Protein AF-A0A8T9SRU1-F1 (afdb_monomer)

Secondary structure (DSSP, 8-state):
------EEEEE-TT-----TTHHHHIIIIIHHHHHHTT--EEEEEPPS-HHHHHHHHHHHTT--SSEEEEESSHHHHHHHHHH---PPP--------HHHHHHHHHHHHHHHTT--

Nearest PDB structures (foldseek):
  5u09-assembly1_A  TM=5.546E-01  e=2.556E+00  Homo sapiens
  6kp6-assembly1_A  TM=5.654E-01  e=6.822E+00  Homo sapiens

Mean predicted aligned error: 11.79 Å

Solvent-accessible surface area (backbone atoms only — not comparable to full-atom values): 7035 Å² total; per-residue (Å²): 132,84,86,78,58,42,68,47,79,45,80,30,62,83,52,86,78,81,61,86,61,50,57,59,41,43,61,72,40,54,43,56,50,40,37,74,63,53,29,49,36,33,30,35,29,43,31,81,41,67,69,63,33,53,55,48,48,69,50,57,74,75,52,89,62,39,48,73,45,82,32,90,45,70,66,63,34,49,49,53,66,69,67,56,81,68,75,77,72,83,76,77,89,67,92,74,56,68,66,57,57,53,50,56,50,50,54,51,55,55,60,62,72,69,75,123

Organism: NCBI:txid2932251

Radius of gyration: 15.44 Å; Cα contacts (8 Å, |Δi|>4): 117; chains: 1; bounding box: 40×24×42 Å

pLDDT: mean 72.85, std 15.61, range [37.81, 92.88]

Sequence (116 aa):
MLRRYKRILNDNTNVTKITPEVAPWLANDFLPYLRLLGIEYIAWICSSDMQIQNDTEAVLEKLTSPVVALFDDMATAYEWLSTARFQSPVMLNTPRSITQIITTLKERISSMSGQA

Foldseek 3Di:
DDDQDQEEEAACQPVPDDDPVCLVCVQPPVQVLCVVSNHQEYEYAFYPDPVSRVSNCVRQVPDPPNDYDYDNDDVVSVVCRVPDPDDRDPPPDDDPDVVVSVVVVVVVVVVVVPPD

Structure (mmCIF, N/CA/C/O backbone):
data_AF-A0A8T9SRU1-F1
#
_entry.id   AF-A0A8T9SRU1-F1
#
loop_
_atom_site.group_PDB
_atom_site.id
_atom_site.type_symbol
_atom_site.label_atom_id
_atom_site.label_alt_id
_atom_site.label_comp_id
_atom_site.label_asym_id
_atom_site.label_entity_id
_atom_site.label_seq_id
_atom_site.pdbx_PDB_ins_code
_atom_site.Cartn_x
_atom_site.Cartn_y
_atom_site.Cartn_z
_atom_site.occupancy
_atom_site.B_iso_or_equiv
_atom_site.auth_seq_id
_atom_site.auth_comp_id
_atom_site.auth_asym_id
_atom_site.auth_atom_id
_atom_site.pdbx_PDB_model_num
ATOM 1 N N . MET A 1 1 ? -24.198 -12.302 0.006 1.00 43.44 1 MET A N 1
ATOM 2 C CA . MET A 1 1 ? -23.601 -11.064 0.559 1.00 43.44 1 MET A CA 1
ATOM 3 C C . MET A 1 1 ? -22.146 -11.014 0.102 1.00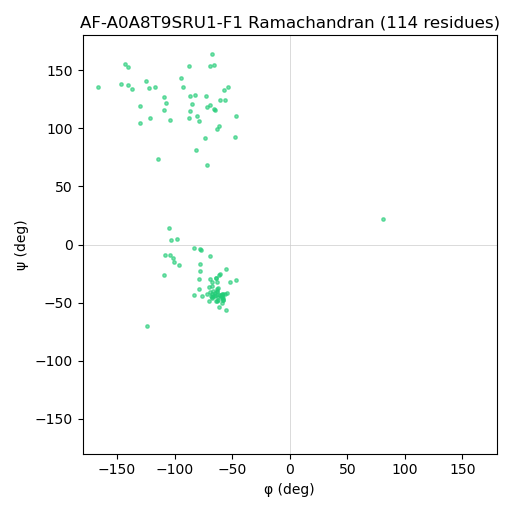 43.44 1 MET A C 1
ATOM 5 O O . MET A 1 1 ? -21.381 -11.874 0.515 1.00 43.44 1 MET A O 1
ATOM 9 N N . LEU A 1 2 ? -21.769 -10.107 -0.803 1.00 51.88 2 LEU A N 1
ATOM 10 C CA . LEU A 1 2 ? -20.359 -9.936 -1.188 1.00 51.88 2 LEU A CA 1
ATOM 11 C C . LEU A 1 2 ? -19.610 -9.324 0.004 1.00 51.88 2 LEU A C 1
ATOM 13 O O . LEU A 1 2 ? -19.989 -8.250 0.474 1.00 51.88 2 LEU A O 1
ATOM 17 N N . ARG A 1 3 ? -18.586 -10.009 0.526 1.00 51.75 3 ARG A N 1
ATOM 18 C CA . ARG A 1 3 ? -17.713 -9.434 1.558 1.00 51.75 3 ARG A CA 1
ATOM 19 C C . ARG A 1 3 ? -16.948 -8.269 0.934 1.00 51.75 3 ARG A C 1
ATOM 21 O O . ARG A 1 3 ? -16.183 -8.466 -0.004 1.00 51.75 3 ARG A O 1
ATOM 28 N N . ARG A 1 4 ? -17.175 -7.056 1.442 1.00 65.19 4 ARG A N 1
ATOM 29 C CA . ARG A 1 4 ? -16.365 -5.883 1.099 1.00 65.19 4 ARG A CA 1
ATOM 30 C C . ARG A 1 4 ? -15.096 -5.922 1.937 1.00 65.19 4 ARG A C 1
ATOM 32 O O . ARG A 1 4 ? -15.152 -5.751 3.153 1.00 65.19 4 ARG A O 1
ATOM 39 N N . TYR A 1 5 ? -13.970 -6.167 1.286 1.00 79.19 5 TYR A N 1
ATOM 40 C CA . TYR A 1 5 ? -12.657 -5.956 1.880 1.00 79.19 5 TYR A CA 1
ATOM 41 C C . TYR A 1 5 ? -12.334 -4.468 1.737 1.00 79.19 5 TYR A C 1
ATOM 43 O O . TYR A 1 5 ? -12.499 -3.920 0.656 1.00 79.19 5 TYR A O 1
ATOM 51 N N . LYS A 1 6 ? -11.947 -3.808 2.832 1.00 86.38 6 LYS A N 1
ATOM 52 C CA . LYS A 1 6 ? -11.601 -2.371 2.851 1.00 86.38 6 LYS A CA 1
ATOM 53 C C . LYS A 1 6 ? -10.103 -2.110 3.016 1.00 86.38 6 LYS A C 1
ATOM 55 O O . LYS A 1 6 ? -9.664 -0.966 2.952 1.00 86.38 6 LYS A O 1
ATOM 60 N N . ARG A 1 7 ? -9.342 -3.165 3.305 1.00 88.62 7 ARG A N 1
ATOM 61 C CA . ARG A 1 7 ? -7.967 -3.117 3.799 1.00 88.62 7 ARG A CA 1
ATOM 62 C C . ARG A 1 7 ? -7.136 -4.164 3.073 1.00 88.62 7 ARG A C 1
ATOM 64 O O . ARG A 1 7 ? -7.592 -5.304 2.972 1.00 88.62 7 ARG A O 1
ATOM 71 N N . ILE A 1 8 ? -5.953 -3.781 2.610 1.00 91.50 8 ILE A N 1
ATOM 72 C CA . ILE A 1 8 ? -4.962 -4.675 2.004 1.00 91.50 8 ILE A CA 1
ATOM 73 C C . ILE A 1 8 ? -3.647 -4.532 2.760 1.00 91.50 8 ILE A C 1
ATOM 75 O O . ILE A 1 8 ? -3.259 -3.426 3.123 1.00 91.50 8 ILE A O 1
ATOM 79 N N . LEU A 1 9 ? -2.972 -5.657 2.966 1.00 92.88 9 LEU A N 1
ATOM 80 C CA . LEU A 1 9 ? -1.558 -5.696 3.305 1.00 92.88 9 LEU A CA 1
ATOM 81 C C . LEU A 1 9 ? -0.816 -6.200 2.068 1.00 92.88 9 LEU A C 1
ATOM 83 O O . LEU A 1 9 ? -1.142 -7.276 1.566 1.00 92.88 9 LEU A O 1
ATOM 87 N N . ASN A 1 10 ? 0.118 -5.405 1.560 1.00 91.62 10 ASN A N 1
ATOM 88 C CA . ASN A 1 10 ? 0.984 -5.756 0.446 1.00 91.62 10 ASN A CA 1
ATOM 89 C C . ASN A 1 10 ? 2.405 -5.958 0.973 1.00 91.62 10 ASN A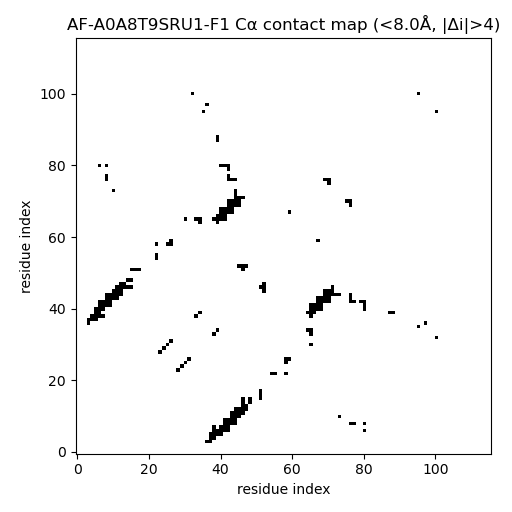 C 1
ATOM 91 O O . ASN A 1 10 ? 2.998 -5.006 1.470 1.00 91.62 10 ASN A O 1
ATOM 95 N N . ASP A 1 11 ? 2.928 -7.177 0.880 1.00 91.31 11 ASP A N 1
ATOM 96 C CA . ASP A 1 11 ? 4.275 -7.518 1.335 1.00 91.31 11 ASP A CA 1
ATOM 97 C C . ASP A 1 11 ? 5.222 -7.661 0.139 1.00 91.31 11 ASP A C 1
ATOM 99 O O . ASP A 1 11 ? 5.141 -8.641 -0.604 1.00 91.31 11 ASP A O 1
ATOM 103 N N . ASN A 1 12 ? 6.118 -6.684 -0.043 1.00 88.94 12 ASN A N 1
ATOM 104 C CA . ASN A 1 12 ? 7.113 -6.697 -1.115 1.00 88.94 12 ASN A CA 1
ATOM 105 C C . ASN A 1 12 ? 8.527 -7.035 -0.635 1.00 88.94 12 ASN A C 1
ATOM 107 O O . ASN A 1 12 ? 9.472 -6.854 -1.401 1.00 88.94 12 ASN A O 1
ATOM 111 N N . THR A 1 13 ? 8.700 -7.562 0.580 1.00 87.56 13 THR A N 1
ATOM 112 C CA . THR A 1 13 ? 10.025 -7.904 1.138 1.00 87.56 13 THR A CA 1
ATOM 113 C C . THR A 1 13 ? 10.866 -8.790 0.213 1.00 87.56 13 THR A C 1
ATOM 115 O O . THR A 1 13 ? 12.088 -8.659 0.168 1.00 87.56 13 THR A O 1
ATOM 118 N N . ASN A 1 14 ? 10.208 -9.658 -0.565 1.00 85.62 14 ASN A N 1
ATOM 119 C CA . ASN A 1 14 ? 10.837 -10.595 -1.501 1.00 85.62 14 ASN A CA 1
ATOM 120 C C . ASN A 1 14 ? 10.862 -10.110 -2.965 1.00 85.62 14 ASN A C 1
ATOM 122 O O . ASN A 1 14 ? 11.271 -10.856 -3.860 1.00 85.62 14 ASN A O 1
ATOM 126 N N . VAL A 1 15 ? 10.417 -8.883 -3.245 1.00 83.44 15 VAL A N 1
ATOM 127 C CA . VAL A 1 15 ? 10.458 -8.307 -4.595 1.00 83.44 15 VAL A CA 1
ATOM 128 C C . VAL A 1 15 ? 11.876 -7.829 -4.878 1.00 83.44 15 VAL A C 1
ATOM 130 O O . VAL A 1 15 ? 12.322 -6.820 -4.349 1.00 83.44 15 VAL A O 1
ATOM 133 N N . THR A 1 16 ? 12.586 -8.565 -5.727 1.00 78.44 16 THR A N 1
ATOM 134 C CA . THR A 1 16 ? 14.007 -8.320 -6.042 1.00 78.44 16 THR A CA 1
ATOM 135 C C . THR A 1 16 ? 14.235 -7.658 -7.396 1.00 78.44 16 THR A C 1
ATOM 137 O O . THR A 1 16 ? 15.361 -7.295 -7.724 1.00 78.44 16 THR A O 1
ATOM 140 N N . LYS A 1 17 ? 13.189 -7.540 -8.221 1.00 73.62 17 LYS A N 1
ATOM 141 C CA . LYS A 1 17 ? 13.241 -6.887 -9.532 1.00 73.62 17 LYS A CA 1
ATOM 142 C C . LYS A 1 17 ? 11.915 -6.213 -9.827 1.00 73.62 17 LYS A C 1
ATOM 144 O O . LYS A 1 17 ? 10.858 -6.807 -9.624 1.00 73.62 17 LYS A O 1
ATOM 149 N N . ILE A 1 18 ? 11.999 -5.011 -10.376 1.00 73.00 18 ILE A N 1
ATOM 150 C CA . ILE A 1 18 ? 10.871 -4.279 -10.931 1.00 73.00 18 ILE A CA 1
ATOM 151 C C . ILE A 1 18 ? 11.182 -3.967 -12.390 1.00 73.00 18 ILE A C 1
ATOM 153 O O . ILE A 1 18 ? 12.294 -3.561 -12.723 1.00 73.00 18 ILE A O 1
ATOM 157 N N . THR A 1 19 ? 10.208 -4.193 -13.268 1.00 78.25 19 THR A N 1
ATOM 158 C CA . THR A 1 19 ? 10.306 -3.746 -14.655 1.00 78.25 19 THR A CA 1
ATOM 159 C C . THR A 1 19 ? 9.788 -2.306 -14.769 1.00 78.25 19 THR A C 1
ATOM 161 O O . THR A 1 19 ? 8.948 -1.898 -13.958 1.00 78.25 19 THR A O 1
ATOM 164 N N . PRO A 1 20 ? 10.249 -1.515 -15.753 1.00 74.25 20 PRO A N 1
ATOM 165 C CA . PRO A 1 20 ? 9.827 -0.120 -15.917 1.00 74.25 20 PRO A CA 1
ATOM 166 C C . PRO A 1 20 ? 8.305 0.076 -16.023 1.00 74.25 20 PRO A C 1
ATOM 168 O O . PRO A 1 20 ? 7.799 1.165 -15.763 1.00 74.25 20 PRO A O 1
ATOM 171 N N . GLU A 1 21 ? 7.561 -0.969 -16.383 1.00 79.75 21 GLU A N 1
ATOM 172 C CA . GLU A 1 21 ? 6.108 -0.958 -16.544 1.00 79.75 21 GLU A CA 1
ATOM 173 C C . GLU A 1 21 ? 5.347 -1.021 -15.212 1.00 79.75 21 GLU A C 1
ATOM 175 O O . GLU A 1 21 ? 4.167 -0.670 -15.174 1.00 79.75 21 GLU A O 1
ATOM 180 N N . VAL A 1 22 ? 5.995 -1.420 -14.111 1.00 80.06 22 VAL A N 1
ATOM 181 C CA . VAL A 1 22 ? 5.329 -1.571 -12.807 1.00 80.06 22 VAL A CA 1
ATOM 182 C C . VAL A 1 22 ? 4.884 -0.230 -12.246 1.00 80.06 22 VAL A C 1
ATOM 184 O O . VAL A 1 22 ? 3.763 -0.141 -11.761 1.00 80.06 22 VAL A O 1
ATOM 187 N N . ALA A 1 23 ? 5.700 0.823 -12.332 1.00 76.56 23 ALA A N 1
ATOM 188 C CA . ALA A 1 23 ? 5.310 2.144 -11.837 1.00 76.56 23 ALA A CA 1
ATOM 189 C C . ALA A 1 23 ? 4.093 2.720 -12.606 1.00 76.56 23 ALA A C 1
ATOM 191 O O . ALA A 1 23 ? 3.108 3.104 -11.964 1.00 76.56 23 ALA A O 1
ATOM 192 N N . PRO A 1 24 ? 4.069 2.713 -13.958 1.00 79.00 24 PRO A N 1
ATOM 193 C CA . PRO A 1 24 ? 2.883 3.061 -14.739 1.00 79.00 24 PRO A CA 1
ATOM 194 C C . PRO A 1 24 ? 1.662 2.186 -14.441 1.00 79.00 24 PRO A C 1
ATOM 196 O O . PRO A 1 24 ? 0.558 2.718 -14.327 1.00 79.00 24 PRO A O 1
ATOM 199 N N . TRP A 1 25 ? 1.836 0.870 -14.310 1.00 84.69 25 TRP A N 1
ATOM 200 C CA . TRP A 1 25 ? 0.750 -0.054 -13.976 1.00 84.69 25 TRP A CA 1
ATOM 201 C C . TRP A 1 25 ? 0.189 0.210 -12.574 1.00 84.69 25 TRP A C 1
ATOM 203 O O . TRP A 1 25 ? -1.025 0.269 -12.379 1.00 84.69 25 TRP A O 1
ATOM 213 N N . LEU A 1 26 ? 1.065 0.428 -11.595 1.00 83.31 26 LEU A N 1
ATOM 214 C CA . LEU A 1 26 ? 0.686 0.709 -10.219 1.00 83.31 26 LEU A CA 1
ATOM 215 C C . LEU A 1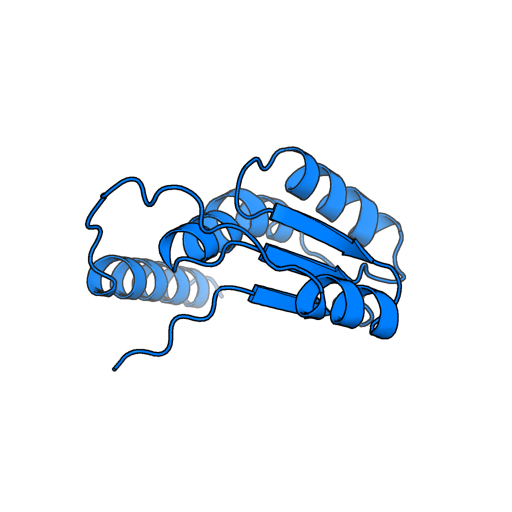 26 ? -0.194 1.964 -10.170 1.00 83.31 26 LEU A C 1
ATOM 217 O O . LEU A 1 26 ? -1.308 1.919 -9.641 1.00 83.31 26 LEU A O 1
ATOM 221 N N . ALA A 1 27 ? 0.273 3.044 -10.805 1.00 80.00 27 ALA A N 1
ATOM 222 C CA . ALA A 1 27 ? -0.383 4.347 -10.825 1.00 80.00 27 ALA A CA 1
ATOM 223 C C . ALA A 1 27 ? -1.708 4.369 -11.604 1.00 80.00 27 ALA A C 1
ATOM 225 O O . ALA A 1 27 ? -2.691 4.946 -11.138 1.00 80.00 27 ALA A O 1
ATOM 226 N N . ASN A 1 28 ? -1.735 3.780 -12.803 1.00 82.12 28 ASN A N 1
ATOM 227 C CA . ASN A 1 28 ? -2.846 3.958 -13.743 1.00 82.12 28 ASN A CA 1
ATOM 228 C C . ASN A 1 28 ? -3.886 2.838 -13.683 1.00 82.12 28 ASN A C 1
ATOM 230 O O . ASN A 1 28 ? -5.008 3.025 -14.155 1.00 82.12 28 ASN A O 1
ATOM 234 N N . ASP A 1 29 ? -3.530 1.695 -13.100 1.00 85.12 29 ASP A N 1
ATOM 235 C CA . ASP A 1 29 ? -4.380 0.514 -13.068 1.00 85.12 29 ASP A CA 1
ATOM 236 C C . ASP A 1 29 ? -4.623 0.042 -11.643 1.00 85.12 29 ASP A C 1
ATOM 238 O O . ASP A 1 29 ? -5.734 0.189 -11.129 1.00 85.12 29 ASP A O 1
ATOM 242 N N . PHE A 1 30 ? -3.598 -0.502 -10.986 1.00 84.75 30 PHE A N 1
ATOM 243 C CA . PHE A 1 30 ? -3.770 -1.222 -9.725 1.00 84.75 30 PHE A CA 1
ATOM 244 C C . PHE A 1 30 ? -4.487 -0.375 -8.668 1.00 84.75 30 PHE A C 1
ATOM 246 O O . PHE A 1 30 ? -5.554 -0.754 -8.181 1.00 84.75 30 PHE A O 1
ATOM 253 N N . LEU A 1 31 ? -3.954 0.806 -8.360 1.00 83.81 31 LEU A N 1
ATOM 254 C CA . LEU A 1 31 ? -4.494 1.670 -7.310 1.00 83.81 31 LEU A CA 1
ATOM 255 C C . LEU A 1 31 ? -5.880 2.242 -7.658 1.00 83.81 31 LEU A C 1
ATOM 257 O O . LEU A 1 31 ? -6.780 2.151 -6.811 1.00 83.81 31 LEU A O 1
ATOM 261 N N . PRO A 1 32 ? -6.127 2.749 -8.887 1.00 83.50 32 PRO A N 1
ATOM 262 C CA . PRO A 1 32 ? -7.474 3.105 -9.323 1.00 83.50 32 PRO A CA 1
ATOM 263 C C . PRO A 1 32 ? -8.495 1.969 -9.187 1.00 83.50 32 PRO A C 1
ATOM 265 O O . PRO A 1 32 ? -9.617 2.214 -8.735 1.00 83.50 32 PRO A O 1
ATOM 268 N N . TYR A 1 33 ? -8.136 0.725 -9.525 1.00 84.38 33 TYR A N 1
ATOM 269 C CA . TYR A 1 33 ? -9.056 -0.408 -9.391 1.00 84.38 33 TYR A CA 1
ATOM 270 C C . TYR A 1 33 ? -9.338 -0.761 -7.932 1.00 84.38 33 TYR A C 1
ATOM 272 O O . TYR A 1 33 ? -10.497 -1.003 -7.587 1.00 84.38 33 TYR A O 1
ATOM 280 N N . LEU A 1 34 ? -8.328 -0.737 -7.057 1.00 85.38 34 LEU A N 1
ATOM 281 C CA . LEU A 1 34 ? -8.535 -0.963 -5.625 1.00 85.38 34 LEU A CA 1
ATOM 282 C C . LEU A 1 34 ? -9.520 0.055 -5.036 1.00 85.38 34 LEU A C 1
ATOM 284 O O . LEU A 1 34 ? -10.449 -0.326 -4.320 1.00 85.38 34 LEU A O 1
ATOM 288 N N . ARG A 1 35 ? -9.397 1.330 -5.421 1.00 81.75 35 ARG A N 1
ATOM 289 C CA . ARG A 1 35 ? -10.352 2.376 -5.034 1.00 81.75 35 ARG A CA 1
ATOM 290 C C . ARG A 1 35 ? -11.777 2.055 -5.495 1.00 81.75 35 ARG A C 1
ATOM 292 O O . ARG A 1 35 ? -12.715 2.172 -4.710 1.00 81.75 35 ARG A O 1
ATOM 299 N N . LEU A 1 36 ? -11.957 1.632 -6.749 1.00 81.38 36 LEU A N 1
ATOM 300 C CA . LEU A 1 36 ? -13.277 1.280 -7.295 1.00 81.38 36 LEU A CA 1
ATOM 301 C C . LEU A 1 36 ? -13.919 0.076 -6.588 1.00 81.38 36 LEU A C 1
ATOM 303 O O . LEU A 1 36 ? -15.144 -0.007 -6.503 1.00 81.38 36 LEU A O 1
ATOM 307 N N . LEU A 1 37 ? -13.107 -0.839 -6.055 1.00 81.88 37 LEU A N 1
ATOM 308 C CA . LEU A 1 37 ? -13.571 -1.982 -5.264 1.00 81.88 37 LEU A CA 1
ATOM 309 C C . LEU A 1 37 ? -13.938 -1.612 -3.815 1.00 81.88 37 LEU A C 1
ATOM 311 O O . LEU A 1 37 ? -14.458 -2.456 -3.082 1.00 81.88 37 LEU A O 1
ATOM 315 N N . GLY A 1 38 ? -13.726 -0.356 -3.408 1.00 82.88 38 GLY A N 1
ATOM 316 C CA . GLY A 1 38 ? -13.995 0.120 -2.052 1.00 82.88 38 GLY A CA 1
ATOM 317 C C . GLY A 1 38 ? -12.886 -0.219 -1.057 1.00 82.88 38 GLY A C 1
ATOM 318 O O . GLY A 1 38 ? -13.145 -0.269 0.146 1.00 82.88 38 GLY A O 1
ATOM 319 N N . ILE A 1 39 ? -11.668 -0.467 -1.547 1.00 87.06 39 ILE A N 1
ATOM 320 C CA . ILE A 1 39 ? -10.474 -0.515 -0.705 1.00 87.06 39 ILE A CA 1
ATOM 321 C C . ILE A 1 39 ? -10.147 0.916 -0.308 1.00 87.06 39 ILE A C 1
ATOM 323 O O . ILE A 1 39 ? -10.052 1.806 -1.151 1.00 87.06 39 ILE A O 1
ATOM 327 N N . GLU A 1 40 ? -9.998 1.129 0.988 1.00 85.88 40 GLU A N 1
ATOM 328 C CA . GLU A 1 40 ? -9.769 2.448 1.562 1.00 85.88 40 GLU A CA 1
ATOM 329 C C . GLU A 1 40 ? -8.327 2.564 2.086 1.00 85.88 40 GLU A C 1
ATOM 331 O O . GLU A 1 40 ? -7.777 3.665 2.082 1.00 85.88 40 GLU A O 1
ATOM 336 N N . TYR A 1 41 ? -7.696 1.436 2.458 1.00 88.06 41 TYR A N 1
ATOM 337 C CA . TYR A 1 41 ? -6.391 1.411 3.128 1.00 88.06 41 TYR A CA 1
ATOM 338 C C . TYR A 1 41 ? -5.481 0.300 2.638 1.00 88.06 41 TYR A C 1
ATOM 340 O O . TYR A 1 41 ? -5.908 -0.851 2.492 1.00 88.06 41 TYR A O 1
ATOM 348 N N . ILE A 1 42 ? -4.214 0.646 2.452 1.00 91.12 42 ILE A N 1
ATOM 349 C CA . ILE A 1 42 ? -3.160 -0.280 2.062 1.00 91.12 42 ILE A CA 1
ATOM 350 C C . ILE A 1 42 ? -1.982 -0.085 3.013 1.00 91.12 42 ILE A C 1
ATOM 352 O O . ILE A 1 42 ? -1.415 1.003 3.068 1.00 91.12 42 ILE A O 1
ATOM 356 N N . ALA A 1 43 ? -1.616 -1.130 3.752 1.00 92.50 43 ALA A N 1
ATOM 357 C CA . ALA A 1 43 ? -0.282 -1.205 4.334 1.00 92.50 43 ALA A CA 1
ATOM 358 C C . ALA A 1 43 ? 0.652 -1.826 3.304 1.00 92.50 43 ALA A C 1
ATOM 360 O O . ALA A 1 43 ? 0.344 -2.880 2.748 1.00 92.50 43 ALA A O 1
ATOM 361 N N . TRP A 1 44 ? 1.760 -1.156 3.039 1.00 91.69 44 TRP A N 1
ATOM 362 C CA . TRP A 1 44 ? 2.707 -1.518 2.005 1.00 91.69 44 TRP A CA 1
ATOM 363 C C . TRP A 1 44 ? 4.067 -1.751 2.645 1.00 91.69 44 TRP A C 1
ATOM 365 O O . TRP A 1 44 ? 4.708 -0.808 3.095 1.00 91.69 44 TRP A O 1
ATOM 375 N N . ILE A 1 45 ? 4.494 -3.007 2.706 1.00 91.31 45 ILE A N 1
ATOM 376 C CA . ILE A 1 45 ? 5.818 -3.358 3.207 1.00 91.31 45 ILE A CA 1
ATOM 377 C C . ILE A 1 45 ? 6.794 -3.220 2.044 1.00 91.31 45 ILE A C 1
ATOM 379 O O . ILE A 1 45 ? 6.600 -3.836 0.988 1.00 91.31 45 ILE A O 1
ATOM 383 N N . CYS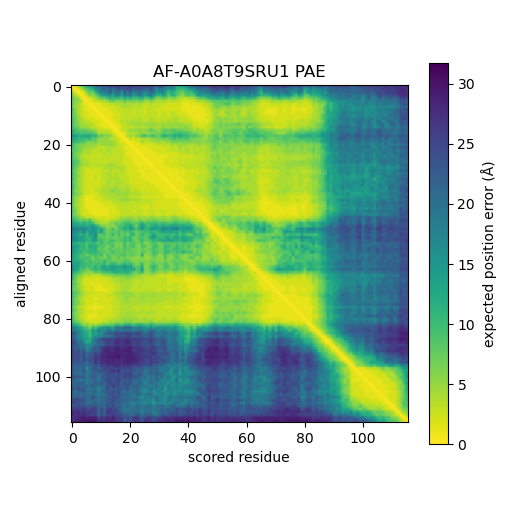 A 1 46 ? 7.788 -2.356 2.216 1.00 85.81 46 CYS A N 1
ATOM 384 C CA . CYS A 1 46 ? 8.792 -2.055 1.210 1.00 85.81 46 CYS A CA 1
ATOM 385 C C . CYS A 1 46 ? 9.678 -3.271 0.919 1.00 85.81 46 CYS A C 1
ATOM 387 O O . CYS A 1 46 ? 9.841 -4.178 1.738 1.00 85.81 46 CYS A O 1
ATOM 389 N N . SER A 1 47 ? 10.243 -3.296 -0.288 1.00 82.06 47 SER A N 1
ATOM 390 C CA . SER A 1 47 ? 11.329 -4.228 -0.578 1.00 82.06 47 SER A CA 1
ATOM 391 C C . SER A 1 47 ? 12.582 -3.809 0.188 1.00 82.06 47 SER A C 1
ATOM 393 O O . SER A 1 47 ? 12.793 -2.628 0.446 1.00 82.06 47 SER A O 1
ATOM 395 N N . SER A 1 48 ? 13.446 -4.778 0.483 1.00 77.69 48 SER A N 1
ATOM 396 C CA . SER A 1 48 ? 14.799 -4.513 0.988 1.00 77.69 48 SER A CA 1
ATOM 397 C C . SER A 1 48 ? 15.725 -3.877 -0.062 1.00 77.69 48 SER A C 1
ATOM 399 O O . SER A 1 48 ? 16.820 -3.425 0.273 1.00 77.69 48 SER A O 1
ATOM 401 N N . ASP A 1 49 ? 15.300 -3.826 -1.328 1.00 73.25 49 ASP A N 1
ATOM 402 C CA . ASP A 1 49 ? 16.000 -3.138 -2.410 1.00 73.25 49 ASP A CA 1
ATOM 403 C C . ASP A 1 49 ? 15.602 -1.648 -2.473 1.00 73.25 49 ASP A C 1
ATOM 405 O O . ASP A 1 49 ? 14.461 -1.295 -2.788 1.00 73.25 49 ASP A O 1
ATOM 409 N N . MET A 1 50 ? 16.572 -0.764 -2.206 1.00 62.28 50 MET A N 1
ATOM 410 C CA . MET A 1 50 ? 16.365 0.691 -2.150 1.00 62.28 50 MET A CA 1
ATOM 411 C C . MET A 1 50 ? 15.937 1.314 -3.486 1.00 62.28 50 MET A C 1
ATOM 413 O O . MET A 1 50 ? 15.250 2.335 -3.490 1.00 62.28 50 MET A O 1
ATOM 417 N N . GLN A 1 51 ? 16.331 0.741 -4.628 1.00 60.44 51 GLN A N 1
ATOM 418 C CA . GLN A 1 51 ? 15.929 1.273 -5.934 1.00 60.44 51 GLN A CA 1
ATOM 419 C C . GLN A 1 51 ? 14.442 0.994 -6.176 1.00 60.44 51 GLN A C 1
ATOM 421 O O . GLN A 1 51 ? 13.692 1.874 -6.594 1.00 60.44 51 GLN A O 1
ATOM 426 N N . ILE A 1 52 ? 14.012 -0.218 -5.828 1.00 64.81 52 ILE A N 1
ATOM 427 C CA . ILE A 1 52 ? 12.616 -0.656 -5.887 1.00 64.81 52 ILE A CA 1
ATOM 428 C C . ILE A 1 52 ? 11.736 0.169 -4.942 1.00 64.81 52 ILE A C 1
ATOM 430 O O . ILE A 1 52 ? 10.611 0.534 -5.298 1.00 64.81 52 ILE A O 1
ATOM 434 N N . GLN A 1 53 ? 12.253 0.483 -3.755 1.00 69.06 53 GLN A N 1
ATOM 435 C CA . GLN A 1 53 ? 11.582 1.346 -2.795 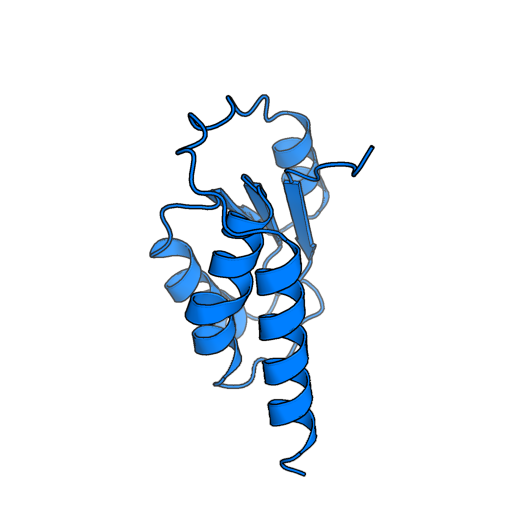1.00 69.06 53 GLN A CA 1
ATOM 436 C C . GLN A 1 53 ? 11.350 2.752 -3.367 1.00 69.06 53 GLN A C 1
ATOM 438 O O . GLN A 1 53 ? 10.200 3.176 -3.447 1.00 69.06 53 GLN A O 1
ATOM 443 N N . ASN A 1 54 ? 12.394 3.426 -3.862 1.00 66.06 54 ASN A N 1
ATOM 444 C CA . ASN A 1 54 ? 12.294 4.795 -4.387 1.00 66.06 54 ASN A CA 1
ATOM 445 C C . ASN A 1 54 ? 11.296 4.932 -5.551 1.00 66.06 54 ASN A C 1
ATOM 447 O O . ASN A 1 54 ? 10.491 5.866 -5.583 1.00 66.06 54 ASN A O 1
ATOM 451 N N . ASP A 1 55 ? 11.317 3.991 -6.501 1.00 66.06 55 ASP A N 1
ATOM 452 C CA . ASP A 1 55 ? 10.414 4.023 -7.659 1.00 66.06 55 ASP A CA 1
ATOM 453 C C . ASP A 1 55 ? 8.948 3.805 -7.245 1.00 66.06 55 ASP A C 1
ATOM 455 O O . ASP A 1 55 ? 8.024 4.372 -7.837 1.00 66.06 55 ASP A O 1
ATOM 459 N N . THR A 1 56 ? 8.729 3.012 -6.193 1.00 68.69 56 THR A N 1
ATOM 460 C CA . THR A 1 56 ? 7.401 2.749 -5.632 1.00 68.69 56 THR A CA 1
ATOM 461 C C . THR A 1 56 ? 6.900 3.939 -4.810 1.00 68.69 56 THR A C 1
ATOM 463 O O . THR A 1 56 ? 5.758 4.367 -4.980 1.00 68.69 56 THR A O 1
ATOM 466 N N . GLU A 1 57 ? 7.753 4.530 -3.973 1.00 70.06 57 GLU A N 1
ATOM 467 C CA . GLU A 1 57 ? 7.445 5.710 -3.157 1.00 70.06 57 GLU A CA 1
ATOM 468 C C . GLU A 1 57 ? 7.005 6.899 -4.019 1.00 70.06 57 GLU A C 1
ATOM 470 O O . GLU A 1 57 ? 5.944 7.478 -3.778 1.00 70.06 57 GLU A O 1
ATOM 475 N N . ALA A 1 58 ? 7.721 7.179 -5.112 1.00 69.88 58 ALA A N 1
ATOM 476 C CA . ALA A 1 58 ? 7.402 8.278 -6.026 1.00 69.88 58 ALA A CA 1
ATOM 477 C C . ALA A 1 58 ? 6.014 8.162 -6.694 1.00 69.88 58 ALA A C 1
ATOM 479 O O . ALA A 1 58 ? 5.430 9.169 -7.120 1.00 69.88 58 ALA A O 1
ATOM 480 N N . VAL A 1 59 ? 5.487 6.939 -6.824 1.00 71.00 59 VAL A N 1
ATOM 481 C CA . VAL A 1 59 ? 4.126 6.677 -7.314 1.00 71.00 59 VAL A CA 1
ATOM 482 C C . VAL A 1 59 ? 3.108 6.820 -6.187 1.00 71.00 59 VAL A C 1
ATOM 484 O O . VAL A 1 59 ? 2.052 7.425 -6.391 1.00 71.00 59 VAL A O 1
ATOM 487 N N . LEU A 1 60 ? 3.419 6.282 -5.006 1.00 74.50 60 LEU A N 1
ATOM 488 C CA . LEU A 1 60 ? 2.508 6.246 -3.866 1.00 74.50 60 LEU A CA 1
ATOM 489 C C . LEU A 1 60 ? 2.267 7.629 -3.246 1.00 74.50 60 LEU A C 1
ATOM 491 O O . LEU A 1 60 ? 1.129 7.938 -2.896 1.00 74.50 60 LEU A O 1
ATOM 495 N N . GLU A 1 61 ? 3.282 8.494 -3.196 1.00 72.19 61 GLU A N 1
ATOM 496 C CA . GLU A 1 61 ? 3.171 9.862 -2.661 1.00 72.19 61 GLU A CA 1
ATOM 497 C C . GLU A 1 61 ? 2.172 10.744 -3.424 1.00 72.19 61 GLU A C 1
ATOM 499 O O . GLU A 1 61 ? 1.599 11.682 -2.871 1.00 72.19 61 GLU A O 1
ATOM 504 N N . LYS A 1 62 ? 1.933 10.452 -4.708 1.00 68.12 62 LYS A N 1
ATOM 505 C CA . LYS A 1 62 ? 1.036 11.248 -5.564 1.00 68.12 62 LYS A CA 1
ATOM 506 C C . LYS A 1 62 ? -0.436 10.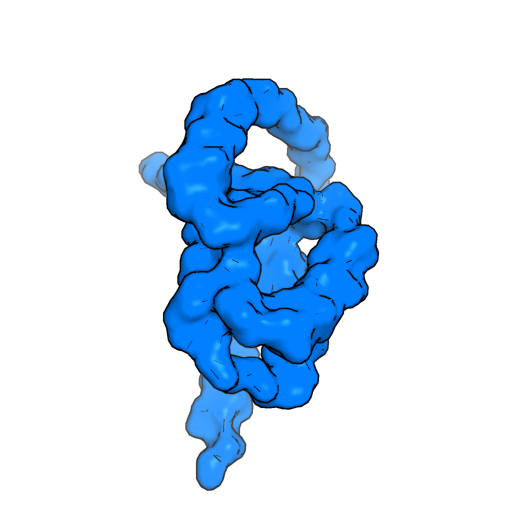869 -5.397 1.00 68.12 62 LYS A C 1
ATOM 508 O O . LYS A 1 62 ? -1.305 11.478 -6.026 1.00 68.12 62 LYS A O 1
ATOM 513 N N . LEU A 1 63 ? -0.736 9.862 -4.579 1.00 67.81 63 LEU A N 1
ATOM 514 C CA . LEU A 1 63 ? -2.086 9.350 -4.397 1.00 67.81 63 LEU A CA 1
ATOM 515 C C . LEU A 1 63 ? -2.785 10.030 -3.233 1.00 67.81 63 LEU A C 1
ATOM 517 O O . LEU A 1 63 ? -2.270 10.143 -2.128 1.00 67.81 63 LEU A O 1
ATOM 521 N N . THR A 1 64 ? -4.038 10.390 -3.470 1.00 64.81 64 THR A N 1
ATOM 522 C CA . THR A 1 64 ? -4.942 10.885 -2.426 1.00 64.81 64 THR A CA 1
ATOM 523 C C . THR A 1 64 ? -5.912 9.808 -1.934 1.00 64.81 64 THR A C 1
ATOM 525 O O . THR A 1 64 ? -6.549 9.980 -0.897 1.00 64.81 64 THR A O 1
ATOM 528 N N . SER A 1 65 ? -6.062 8.698 -2.670 1.00 69.69 65 SER A N 1
ATOM 529 C CA . SER A 1 65 ? -6.946 7.576 -2.325 1.00 69.69 65 SER A CA 1
ATOM 530 C C . SER A 1 65 ? -6.631 6.338 -3.189 1.00 69.69 65 SER A C 1
ATOM 532 O O . SER A 1 65 ? -6.532 6.499 -4.410 1.00 69.69 65 SER A O 1
ATOM 534 N N . PRO A 1 66 ? -6.548 5.112 -2.622 1.00 78.44 66 PRO A N 1
ATOM 535 C CA . PRO A 1 66 ? -6.675 4.772 -1.194 1.00 78.44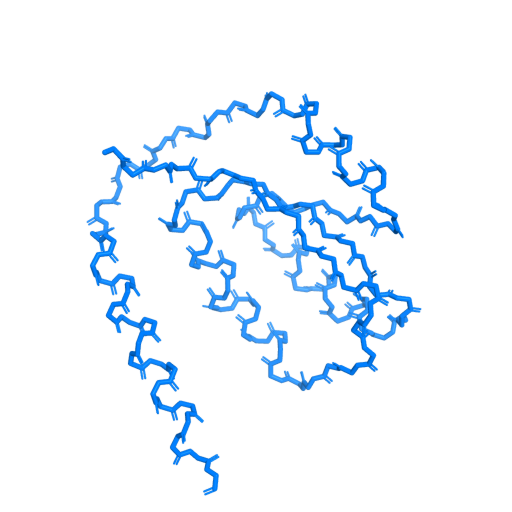 66 PRO A CA 1
ATOM 536 C C . PRO A 1 66 ? -5.513 5.319 -0.351 1.00 78.44 66 PRO A C 1
ATOM 538 O O . PRO A 1 66 ? -4.494 5.726 -0.897 1.00 78.44 66 PRO A O 1
ATOM 541 N N . VAL A 1 67 ? -5.678 5.358 0.975 1.00 85.62 67 VAL A N 1
ATOM 542 C CA . VAL A 1 67 ? -4.595 5.757 1.885 1.00 85.62 67 VAL A CA 1
ATOM 543 C C . VAL A 1 67 ? -3.566 4.635 1.913 1.00 85.62 67 VAL A C 1
ATOM 545 O O . VAL A 1 67 ? -3.885 3.511 2.308 1.00 85.62 67 VAL A O 1
ATOM 548 N N . VAL A 1 68 ? -2.343 4.943 1.494 1.00 86.44 68 VAL A N 1
ATOM 549 C CA . VAL A 1 68 ? -1.224 4.002 1.505 1.00 86.44 68 VAL A CA 1
ATOM 550 C C . VAL A 1 68 ? -0.242 4.422 2.590 1.00 86.44 68 VAL A C 1
ATOM 552 O O . VAL A 1 68 ? 0.166 5.578 2.635 1.00 86.44 68 VAL A O 1
ATOM 555 N N . ALA A 1 69 ? 0.103 3.491 3.474 1.00 86.62 69 ALA A N 1
ATOM 556 C CA . ALA A 1 69 ? 1.137 3.668 4.484 1.00 86.62 69 ALA A CA 1
ATOM 557 C C . ALA A 1 69 ? 2.269 2.670 4.227 1.00 86.62 69 ALA A C 1
ATOM 559 O O . ALA A 1 69 ? 2.005 1.502 3.932 1.00 86.62 69 ALA A O 1
ATOM 560 N N . LEU A 1 70 ? 3.505 3.153 4.318 1.00 87.50 70 LEU A N 1
ATOM 561 C CA . LEU A 1 70 ? 4.719 2.383 4.069 1.00 87.50 70 LEU A CA 1
ATOM 562 C C . LEU A 1 70 ? 5.271 1.819 5.378 1.00 87.50 70 LEU A C 1
ATOM 564 O O . LEU A 1 70 ? 5.206 2.484 6.412 1.00 87.50 70 LEU A O 1
ATOM 568 N N . PHE A 1 71 ? 5.808 0.606 5.320 1.00 89.19 71 PHE A N 1
ATOM 569 C CA . PHE A 1 71 ? 6.382 -0.101 6.460 1.00 89.19 71 PHE A CA 1
ATOM 570 C C . PHE A 1 71 ? 7.610 -0.899 6.032 1.00 89.19 71 PHE A C 1
ATOM 572 O O . PHE A 1 71 ? 7.697 -1.344 4.890 1.00 89.19 71 PHE A O 1
ATOM 579 N N . ASP A 1 72 ? 8.500 -1.163 6.981 1.00 86.88 72 ASP A N 1
ATOM 580 C CA . ASP A 1 72 ? 9.661 -2.036 6.772 1.00 86.88 72 ASP A CA 1
ATOM 581 C C . ASP A 1 72 ? 9.446 -3.439 7.363 1.00 86.88 72 ASP A C 1
ATOM 583 O O . ASP A 1 72 ? 10.211 -4.363 7.090 1.00 86.88 72 ASP A O 1
ATOM 587 N N . ASP A 1 73 ? 8.396 -3.624 8.173 1.00 88.56 73 ASP A N 1
ATOM 588 C CA . ASP A 1 73 ? 8.119 -4.882 8.857 1.00 88.56 73 ASP A CA 1
ATOM 589 C C . ASP A 1 73 ? 6.625 -5.242 8.907 1.00 88.56 73 ASP A C 1
ATOM 591 O O . ASP A 1 73 ? 5.720 -4.401 8.910 1.00 88.56 73 ASP A O 1
ATOM 595 N N . MET A 1 74 ? 6.377 -6.550 8.977 1.00 92.25 74 MET A N 1
ATOM 596 C CA . MET A 1 74 ? 5.039 -7.138 8.974 1.00 92.25 74 MET A CA 1
ATOM 597 C C . MET A 1 74 ? 4.228 -6.814 10.233 1.00 92.25 74 MET A C 1
ATOM 599 O O . MET A 1 74 ? 3.005 -6.672 10.155 1.00 92.25 74 MET A O 1
ATOM 603 N N . ALA A 1 75 ? 4.876 -6.732 11.396 1.00 91.94 75 ALA A N 1
ATOM 604 C CA . ALA A 1 75 ? 4.179 -6.568 12.664 1.00 91.94 75 ALA A CA 1
ATOM 605 C C . ALA A 1 75 ? 3.562 -5.168 12.757 1.00 91.94 75 ALA A C 1
ATOM 607 O O . ALA A 1 75 ? 2.359 -5.050 13.002 1.00 91.94 75 ALA A O 1
ATOM 608 N N . THR A 1 76 ? 4.343 -4.132 12.453 1.00 89.81 76 THR A N 1
ATOM 609 C CA . THR A 1 76 ? 3.893 -2.735 12.449 1.00 89.81 76 THR A CA 1
ATOM 610 C C . THR A 1 76 ? 2.829 -2.495 11.376 1.00 89.81 76 THR A C 1
ATOM 612 O O . THR A 1 76 ? 1.801 -1.867 11.646 1.00 89.81 76 THR A O 1
ATOM 615 N N . ALA A 1 77 ? 3.011 -3.060 10.175 1.00 92.25 77 ALA A N 1
ATOM 616 C CA . ALA A 1 77 ? 2.025 -2.984 9.094 1.00 92.25 77 ALA A CA 1
ATOM 617 C C . ALA A 1 77 ? 0.670 -3.588 9.501 1.00 92.25 77 ALA A C 1
ATOM 619 O O . ALA A 1 77 ? -0.397 -3.006 9.268 1.00 92.25 77 A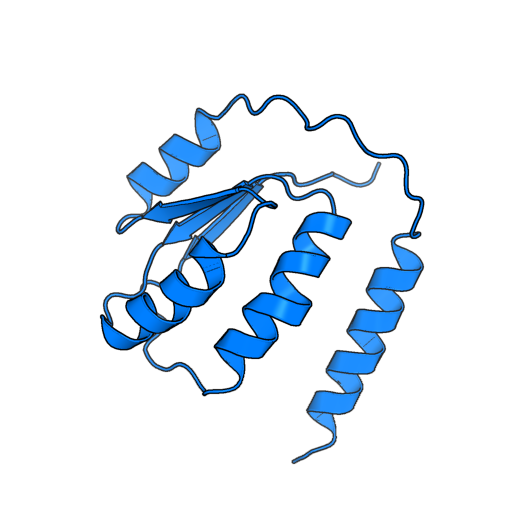LA A O 1
ATOM 620 N N . TYR A 1 78 ? 0.705 -4.764 10.133 1.00 92.56 78 TYR A N 1
ATOM 621 C CA . TYR A 1 78 ? -0.492 -5.439 10.619 1.00 92.56 78 TYR A CA 1
ATOM 622 C C . TYR A 1 78 ? -1.162 -4.665 11.758 1.00 92.56 78 TYR A C 1
ATOM 624 O O . TYR A 1 78 ? -2.384 -4.484 11.747 1.00 92.56 78 TYR A O 1
ATOM 632 N N . GLU A 1 79 ? -0.379 -4.178 12.722 1.00 91.38 79 GLU A N 1
ATOM 633 C CA . GLU A 1 79 ? -0.887 -3.383 13.836 1.00 91.38 79 GLU A CA 1
ATOM 634 C C . GLU A 1 79 ? -1.607 -2.132 13.323 1.00 91.38 79 GLU A C 1
ATOM 636 O O . GLU A 1 79 ? -2.763 -1.896 13.691 1.00 91.38 79 GLU A O 1
ATOM 641 N N . TRP A 1 80 ? -1.002 -1.397 12.389 1.00 89.44 80 TRP A N 1
ATOM 642 C CA . TRP A 1 80 ? -1.622 -0.231 11.763 1.00 89.44 80 TRP A CA 1
ATOM 643 C C . TRP A 1 80 ? -2.951 -0.576 11.077 1.00 89.44 80 TRP A C 1
ATOM 645 O O . TRP A 1 80 ? -3.972 0.062 11.336 1.00 89.44 80 TRP A O 1
ATOM 655 N N . LEU A 1 81 ? -3.000 -1.643 10.272 1.00 89.38 81 LEU A N 1
ATOM 656 C CA . LEU A 1 81 ? -4.252 -2.071 9.632 1.00 89.38 81 LEU A CA 1
ATOM 657 C C . LEU A 1 81 ? -5.331 -2.497 10.633 1.00 89.38 81 LEU A C 1
ATOM 659 O O . LEU A 1 81 ? -6.528 -2.358 10.346 1.00 89.38 81 LEU A O 1
ATOM 663 N N . SER A 1 82 ? -4.929 -3.066 11.770 1.00 86.19 82 SER A N 1
ATOM 664 C CA . SER A 1 82 ? -5.834 -3.586 12.797 1.00 86.19 82 SER A CA 1
ATOM 665 C C . SER A 1 82 ? -6.420 -2.487 13.686 1.00 86.19 82 SER A C 1
ATOM 667 O O . SER A 1 82 ? -7.609 -2.534 14.009 1.00 86.19 82 SER A O 1
ATOM 669 N N . THR A 1 83 ? -5.610 -1.482 14.027 1.00 80.88 83 THR A N 1
ATOM 670 C CA . THR A 1 83 ? -5.970 -0.350 14.899 1.00 80.88 83 THR A CA 1
ATOM 671 C C . THR A 1 83 ? -6.798 0.686 14.180 1.00 80.88 83 THR A C 1
ATOM 673 O O . THR A 1 83 ? -7.551 1.451 14.793 1.00 80.88 83 THR A O 1
ATOM 676 N N . ALA A 1 84 ? -6.692 0.699 12.865 1.00 63.38 84 ALA A N 1
ATOM 677 C CA . ALA A 1 84 ? -7.338 1.698 12.094 1.00 63.38 84 ALA A CA 1
ATOM 678 C C . ALA A 1 84 ? -8.855 1.489 12.006 1.00 63.38 84 ALA A C 1
ATOM 680 O O . ALA A 1 84 ? -9.422 0.837 11.123 1.00 63.38 84 ALA A O 1
ATOM 681 N N . ARG A 1 85 ? -9.536 2.128 12.957 1.00 59.12 85 ARG A N 1
ATOM 682 C CA . ARG A 1 85 ? -10.942 2.520 12.880 1.00 59.12 85 ARG A CA 1
ATOM 683 C C . ARG A 1 85 ? -11.079 3.664 11.899 1.00 59.12 85 ARG A C 1
ATOM 685 O O . ARG A 1 85 ? -11.353 4.811 12.230 1.00 59.12 85 ARG A O 1
ATOM 692 N N . PHE A 1 86 ? -10.844 3.309 10.664 1.00 59.88 86 PHE A N 1
ATOM 693 C CA . PHE A 1 86 ? -11.000 4.179 9.545 1.00 59.88 86 PHE A CA 1
ATOM 694 C C . PHE A 1 86 ? -12.472 4.574 9.383 1.00 59.88 86 PHE A C 1
ATOM 696 O O . PHE A 1 86 ? -13.346 3.727 9.166 1.00 59.88 86 PHE A O 1
ATOM 703 N N . GLN A 1 87 ? -12.762 5.867 9.544 1.00 46.09 87 GLN A N 1
ATOM 704 C CA . GLN A 1 87 ? -14.062 6.417 9.178 1.00 46.09 87 GLN A CA 1
ATOM 705 C C . GLN A 1 87 ? -14.245 6.181 7.681 1.00 46.09 87 GLN A C 1
ATOM 707 O O . GLN A 1 87 ? -13.387 6.564 6.890 1.00 46.09 87 GLN A O 1
ATOM 712 N N . SER A 1 88 ? -15.342 5.522 7.298 1.00 40.97 88 SER A N 1
ATOM 713 C CA . SER A 1 88 ? -15.630 5.314 5.878 1.00 40.97 88 SER A CA 1
ATOM 714 C C . SER A 1 88 ? -15.658 6.685 5.202 1.00 40.97 88 SER A C 1
ATOM 716 O O . SER A 1 88 ? -16.426 7.538 5.660 1.00 40.97 88 SER A O 1
ATOM 718 N N . PRO A 1 89 ? -14.865 6.925 4.143 1.00 42.53 89 PRO A N 1
ATOM 719 C CA . PRO A 1 89 ? -15.034 8.118 3.337 1.00 42.53 89 PRO A CA 1
ATOM 720 C C . PRO A 1 89 ? -16.497 8.153 2.906 1.00 42.53 89 PRO A C 1
ATOM 722 O O . PRO A 1 89 ? -17.048 7.111 2.533 1.00 42.53 89 PRO A O 1
ATOM 725 N N . VAL A 1 90 ? -17.138 9.321 2.997 1.00 42.09 90 VAL A N 1
ATOM 726 C CA . VAL A 1 90 ? -18.477 9.537 2.440 1.00 42.09 90 VAL A CA 1
ATOM 727 C C . VAL A 1 90 ? -18.463 8.957 1.029 1.00 42.09 90 VAL A C 1
ATOM 729 O O . VAL A 1 90 ? -17.739 9.442 0.161 1.00 42.09 90 VAL A O 1
ATOM 732 N N . MET A 1 91 ? -19.181 7.849 0.839 1.00 41.44 91 MET A N 1
ATOM 733 C CA . MET A 1 91 ? -19.240 7.141 -0.432 1.00 41.44 91 MET A CA 1
ATOM 734 C C . MET A 1 91 ? -19.833 8.117 -1.446 1.00 41.44 91 MET A C 1
ATOM 736 O O . MET A 1 91 ? -21.038 8.360 -1.445 1.00 41.44 91 MET A O 1
ATOM 740 N N . LEU A 1 92 ? -18.992 8.713 -2.292 1.00 37.81 92 LEU A N 1
ATOM 741 C CA . LEU A 1 92 ? -19.456 9.417 -3.480 1.00 37.81 92 LEU A CA 1
ATOM 742 C C . LEU A 1 92 ? -20.127 8.366 -4.367 1.00 37.81 92 LEU A C 1
ATOM 744 O O . LEU A 1 92 ? -19.459 7.576 -5.035 1.00 37.81 92 LEU A O 1
ATOM 748 N N . ASN A 1 93 ? -21.458 8.327 -4.292 1.00 38.22 93 ASN A N 1
ATOM 749 C CA . ASN A 1 93 ? -22.356 7.491 -5.078 1.00 38.22 93 ASN A CA 1
ATOM 750 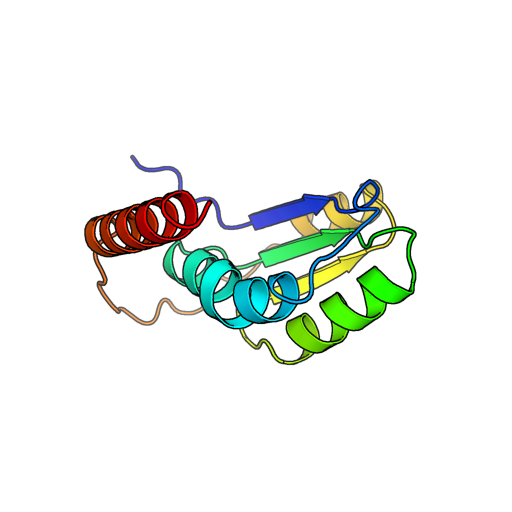C C . ASN A 1 93 ? -21.995 7.564 -6.566 1.00 38.22 93 ASN A C 1
ATOM 752 O O . ASN A 1 93 ? -22.486 8.426 -7.288 1.00 38.22 93 ASN A O 1
ATOM 756 N N . THR A 1 94 ? -21.160 6.642 -7.041 1.00 47.16 94 THR A N 1
ATOM 757 C CA . THR A 1 94 ? -20.937 6.464 -8.475 1.00 47.16 94 THR A CA 1
ATOM 758 C C . THR A 1 94 ? -21.096 4.982 -8.790 1.00 47.16 94 THR A C 1
ATOM 760 O O . THR A 1 94 ? -20.225 4.183 -8.440 1.00 47.16 94 THR A O 1
ATOM 763 N N . PRO A 1 95 ? -22.214 4.566 -9.405 1.00 43.88 95 PRO A N 1
ATOM 764 C CA . PRO A 1 95 ? -22.453 3.172 -9.721 1.00 43.88 95 PRO A CA 1
ATOM 765 C C . PRO A 1 95 ? -21.706 2.818 -11.011 1.00 43.88 95 PRO A C 1
ATOM 767 O O . PRO A 1 95 ? -22.295 2.774 -12.086 1.00 43.88 95 PRO A O 1
ATOM 770 N N . ARG A 1 96 ? -20.401 2.534 -10.927 1.00 53.22 96 ARG A N 1
ATOM 771 C CA . ARG A 1 96 ? -19.799 1.615 -11.903 1.00 53.22 96 ARG A CA 1
ATOM 772 C C . ARG A 1 96 ? -19.975 0.211 -11.361 1.00 53.22 96 ARG A C 1
ATOM 774 O O . ARG A 1 96 ? -19.401 -0.156 -10.340 1.00 53.22 96 ARG A O 1
ATOM 781 N N . SER A 1 97 ? -20.863 -0.532 -12.014 1.00 54.94 97 SER A N 1
ATOM 782 C CA . SER A 1 97 ? -21.177 -1.907 -11.649 1.00 54.94 97 SER A CA 1
ATOM 783 C C . SER A 1 97 ? -19.893 -2.734 -11.677 1.00 54.94 97 SER A C 1
ATOM 785 O O . SER A 1 97 ? -19.134 -2.657 -12.641 1.00 54.94 97 SER A O 1
ATOM 787 N N . ILE A 1 98 ? -19.658 -3.532 -10.634 1.00 52.56 98 ILE A N 1
ATOM 788 C CA . ILE A 1 98 ? -18.504 -4.439 -10.487 1.00 52.56 98 ILE A CA 1
ATOM 789 C C . ILE A 1 98 ? -18.268 -5.266 -11.764 1.00 52.56 98 ILE A C 1
ATOM 791 O O . ILE A 1 98 ? -17.129 -5.556 -12.118 1.00 52.56 98 ILE A O 1
ATOM 795 N N . THR A 1 99 ? -19.332 -5.573 -12.508 1.00 49.97 99 THR A N 1
ATOM 796 C CA . THR A 1 99 ? -19.279 -6.241 -13.812 1.00 49.97 99 THR A CA 1
ATOM 797 C C . THR A 1 99 ? -18.412 -5.499 -14.831 1.00 49.97 99 THR A C 1
ATOM 799 O O . THR A 1 99 ? -17.621 -6.135 -15.511 1.00 49.97 99 THR A O 1
ATOM 802 N N . GLN A 1 100 ? -18.501 -4.169 -14.914 1.00 56.94 100 GLN A N 1
ATOM 803 C CA . GLN A 1 100 ? -17.682 -3.374 -15.837 1.00 56.94 100 GLN A CA 1
ATOM 804 C C . GLN A 1 100 ? -16.203 -3.420 -15.450 1.00 56.94 100 GLN A C 1
ATOM 806 O O . GLN A 1 100 ? -15.358 -3.570 -16.322 1.00 56.94 100 GLN A O 1
ATOM 811 N N . ILE A 1 101 ? -15.898 -3.372 -14.148 1.00 59.78 101 ILE A N 1
ATOM 812 C CA . ILE A 1 101 ? -14.519 -3.483 -13.647 1.00 59.78 101 ILE A CA 1
ATOM 813 C C . ILE A 1 101 ? -13.938 -4.848 -14.028 1.00 59.78 101 ILE A C 1
ATOM 815 O O . ILE A 1 101 ? -12.844 -4.923 -14.576 1.00 59.78 101 ILE A O 1
ATOM 819 N N . ILE A 1 102 ? -14.689 -5.929 -13.795 1.00 65.44 102 ILE A N 1
ATOM 820 C CA . ILE A 1 102 ? -14.258 -7.291 -14.137 1.00 65.44 102 ILE A CA 1
ATOM 821 C C . ILE A 1 102 ? -14.063 -7.448 -15.651 1.00 65.44 102 ILE A C 1
ATOM 823 O O . ILE A 1 102 ? -13.094 -8.081 -16.066 1.00 65.44 102 ILE A O 1
ATOM 827 N N . THR A 1 103 ? -14.944 -6.880 -16.476 1.00 66.44 103 THR A N 1
ATOM 828 C CA . THR A 1 103 ? -14.812 -6.933 -17.939 1.00 66.44 103 THR A CA 1
ATOM 829 C C . THR A 1 103 ? -13.564 -6.190 -18.413 1.00 66.44 103 THR A C 1
ATOM 831 O O . THR A 1 103 ? -12.754 -6.774 -19.125 1.00 66.44 103 THR A O 1
ATOM 834 N N . THR A 1 104 ? -13.339 -4.961 -17.941 1.00 65.00 104 THR A N 1
ATOM 835 C CA . THR A 1 104 ? -12.157 -4.169 -18.317 1.00 65.00 104 THR A CA 1
ATOM 836 C C . THR A 1 104 ? -10.850 -4.825 -17.863 1.00 65.00 104 THR A C 1
ATOM 838 O O . THR A 1 104 ? -9.869 -4.832 -18.606 1.00 65.00 104 THR A O 1
ATOM 841 N N . LEU A 1 105 ? -10.830 -5.435 -16.671 1.00 63.28 105 LEU A N 1
ATOM 842 C CA . LEU A 1 105 ? -9.670 -6.188 -16.187 1.00 63.28 105 LEU A CA 1
ATOM 843 C C . LEU A 1 105 ? -9.386 -7.419 -17.053 1.00 63.28 105 LEU A C 1
ATOM 845 O O . LEU A 1 105 ? -8.233 -7.669 -17.399 1.00 63.28 105 LEU A O 1
ATOM 849 N N . LYS A 1 106 ? -10.424 -8.173 -17.435 1.00 70.69 106 LYS A N 1
ATOM 850 C CA . LYS A 1 106 ? -10.275 -9.344 -18.311 1.00 70.69 106 LYS A CA 1
ATOM 851 C C . LYS A 1 106 ? -9.720 -8.960 -19.680 1.00 70.69 106 LYS A C 1
ATOM 853 O O . LYS A 1 106 ? -8.784 -9.601 -20.140 1.00 70.69 106 LYS A O 1
ATOM 858 N N . GLU A 1 107 ? -10.243 -7.901 -20.292 1.00 71.56 107 GLU A N 1
ATOM 859 C CA . GLU A 1 107 ? -9.783 -7.420 -21.602 1.00 71.56 107 GLU A CA 1
ATOM 860 C C . GLU A 1 107 ? -8.306 -7.002 -21.572 1.00 71.56 107 GLU A C 1
ATOM 862 O O . GLU A 1 107 ? -7.535 -7.385 -22.453 1.00 71.56 107 GLU A O 1
ATOM 867 N N . ARG A 1 108 ? -7.880 -6.288 -20.522 1.00 66.50 108 ARG A N 1
ATOM 868 C CA . ARG A 1 108 ? -6.482 -5.862 -20.369 1.00 66.50 108 ARG A CA 1
ATOM 869 C C . ARG A 1 108 ? -5.531 -7.029 -20.117 1.00 66.50 108 ARG A C 1
ATOM 871 O O . ARG A 1 108 ? -4.500 -7.103 -20.782 1.00 66.50 108 ARG A O 1
ATOM 878 N N . ILE A 1 109 ? -5.886 -7.968 -19.237 1.00 69.38 109 ILE A N 1
ATOM 879 C CA . ILE A 1 109 ? -5.065 -9.165 -18.982 1.00 69.38 109 ILE A CA 1
ATOM 880 C C . ILE A 1 109 ? -4.912 -9.983 -20.271 1.00 69.38 109 ILE A C 1
ATOM 882 O O . ILE A 1 109 ? -3.798 -10.373 -20.616 1.00 69.38 109 ILE A O 1
ATOM 886 N N . SER A 1 110 ? -5.998 -10.167 -21.030 1.00 69.00 110 SER A N 1
ATOM 887 C CA . SER A 1 110 ? -5.955 -10.848 -22.327 1.00 69.00 110 SER A CA 1
ATOM 888 C C . SER A 1 110 ? -5.081 -10.121 -23.356 1.00 69.00 110 SER A C 1
ATOM 890 O O . SER A 1 110 ? -4.355 -10.781 -24.097 1.00 69.00 110 SER A O 1
ATOM 892 N N . SER A 1 111 ? -5.086 -8.782 -23.378 1.00 56.69 111 SER A N 1
ATOM 893 C CA . SER A 1 111 ? -4.214 -8.001 -24.271 1.00 56.69 111 SER A CA 1
ATOM 894 C C . SER A 1 111 ? -2.727 -8.072 -23.903 1.00 56.69 111 SER A C 1
ATOM 896 O O . SER A 1 111 ? -1.882 -8.018 -24.791 1.00 56.69 111 SER A O 1
ATOM 898 N N . MET A 1 112 ? -2.399 -8.255 -22.620 1.00 52.72 112 MET A N 1
ATOM 899 C CA . MET A 1 112 ? -1.016 -8.411 -22.153 1.00 52.72 112 MET A CA 1
ATOM 900 C C . MET A 1 112 ? -0.471 -9.823 -22.404 1.00 52.72 112 MET A C 1
ATOM 902 O O . MET A 1 112 ? 0.717 -9.984 -22.646 1.00 52.72 112 MET A O 1
ATOM 906 N N . SER A 1 113 ? -1.330 -10.848 -22.410 1.00 56.00 113 SER A N 1
ATOM 907 C CA . SER A 1 113 ? -0.936 -12.234 -22.717 1.00 56.00 113 SER A CA 1
ATOM 908 C C . SER A 1 113 ? -0.728 -12.536 -24.211 1.00 56.00 113 SER A C 1
ATOM 910 O O . SER A 1 113 ? -0.340 -13.650 -24.549 1.00 56.00 113 SER A O 1
ATOM 912 N N . GLY A 1 114 ? -1.009 -11.582 -25.108 1.00 47.25 114 GLY A N 1
ATOM 913 C CA . GLY A 1 114 ? -0.902 -11.744 -26.567 1.00 47.25 114 GLY A CA 1
ATOM 914 C C . GLY A 1 114 ? 0.335 -11.105 -27.209 1.00 47.25 114 GLY A C 1
ATOM 915 O O . GLY A 1 114 ? 0.441 -11.114 -28.432 1.00 47.25 114 GLY A O 1
ATOM 916 N N . GLN A 1 115 ? 1.242 -10.530 -26.417 1.00 46.62 115 GLN A N 1
ATOM 917 C CA . GLN A 1 115 ? 2.527 -10.000 -26.883 1.00 46.62 115 GLN A CA 1
ATOM 918 C C . GLN A 1 115 ? 3.658 -10.839 -26.277 1.00 46.62 115 GLN A C 1
ATOM 920 O O . GLN A 1 115 ? 4.311 -10.424 -25.323 1.00 46.62 115 GLN A O 1
ATOM 925 N N . ALA A 1 116 ? 3.825 -12.054 -26.795 1.00 40.00 116 ALA A N 1
ATOM 926 C CA . ALA A 1 116 ? 4.981 -12.916 -26.557 1.00 40.00 116 ALA A CA 1
ATOM 927 C C . ALA A 1 116 ? 5.606 -13.286 -27.903 1.00 40.00 116 ALA A C 1
ATOM 929 O O . ALA A 1 116 ? 4.823 -13.520 -28.854 1.00 40.00 116 ALA A O 1
#